Protein AF-A0A531LPS0-F1 (afdb_monomer_lite)

Sequence (118 aa):
ASQIASEFPGVKGTKIIDRDATARLLEPWLGTGLNIDELPVPRLVIVTIDENSPPDFAAMRAAIAPKLPSAALDDHRTWVDRLVAMARTTVTIGIAVLVLMLSATVLTVVFATRGAMA

Foldseek 3Di:
DQVLLVPFPFFPHKDWDDLVNVCVVCCVPPHPPDDSVPDPDDTDMDTHGHPVDGTDVVVSCVSCCVVPVPDDDDDCVVVVVVVVVVVVVVVVVVVVVVVVVVVVVVVVVVVVVVVVVD

Radius of gyration: 27.07 Å; chains: 1; bounding box: 53×33×82 Å

Structure (mmCIF, N/CA/C/O backbone):
data_AF-A0A531LPS0-F1
#
_entry.id   AF-A0A531LPS0-F1
#
loop_
_atom_site.group_PDB
_atom_site.id
_atom_site.type_symbol
_atom_site.label_atom_id
_atom_site.label_alt_id
_atom_site.label_comp_id
_atom_site.label_asym_id
_atom_site.label_entity_id
_atom_site.label_seq_id
_atom_site.pdbx_PDB_ins_code
_atom_site.Cartn_x
_atom_site.Cartn_y
_atom_site.Cartn_z
_atom_site.occupancy
_atom_site.B_iso_or_equiv
_atom_site.auth_seq_id
_atom_site.auth_comp_id
_atom_site.auth_asym_id
_atom_site.auth_atom_id
_atom_site.pdbx_PDB_model_num
ATOM 1 N N . ALA A 1 1 ? -14.988 3.079 17.296 1.00 65.12 1 ALA A N 1
ATOM 2 C CA . ALA A 1 1 ? -14.243 2.487 16.164 1.00 65.12 1 ALA A CA 1
ATOM 3 C C . ALA A 1 1 ? -15.133 1.552 15.350 1.00 65.12 1 ALA A C 1
ATOM 5 O O . ALA A 1 1 ? -15.478 1.930 14.245 1.00 65.12 1 ALA A O 1
ATOM 6 N N . SER A 1 2 ? -15.575 0.409 15.901 1.00 69.25 2 SER A N 1
ATOM 7 C CA . SER A 1 2 ? -16.408 -0.583 15.184 1.00 69.25 2 SER A CA 1
ATOM 8 C C . SER A 1 2 ? -17.653 0.014 14.514 1.00 69.25 2 SER A C 1
ATOM 10 O O . SER A 1 2 ? -17.847 -0.186 13.326 1.00 69.25 2 SER A O 1
ATOM 12 N N . GLN A 1 3 ? -18.439 0.810 15.246 1.00 73.12 3 GLN A N 1
ATOM 13 C CA . GLN A 1 3 ? -19.666 1.424 14.723 1.00 73.12 3 GLN A CA 1
ATOM 14 C C . GLN A 1 3 ? -19.404 2.438 13.595 1.00 73.12 3 GLN A C 1
ATOM 16 O O . GLN A 1 3 ? -20.108 2.452 12.597 1.00 73.12 3 GLN A O 1
ATOM 21 N N . ILE A 1 4 ? -18.337 3.233 13.718 1.00 72.00 4 ILE A N 1
ATOM 22 C CA . ILE A 1 4 ? -17.940 4.205 12.685 1.00 72.00 4 ILE A CA 1
ATOM 23 C C . ILE A 1 4 ? -17.458 3.468 11.431 1.00 72.00 4 ILE A C 1
ATOM 25 O O . ILE A 1 4 ? -17.775 3.873 10.325 1.00 72.00 4 ILE A O 1
ATOM 29 N N . ALA A 1 5 ? -16.708 2.375 11.595 1.00 71.31 5 ALA A N 1
ATOM 30 C CA . ALA A 1 5 ? -16.230 1.580 10.469 1.00 71.31 5 ALA A CA 1
ATOM 31 C C . ALA A 1 5 ? -17.381 0.877 9.729 1.00 71.31 5 ALA A C 1
ATOM 33 O O . ALA A 1 5 ? -17.356 0.821 8.508 1.00 71.31 5 ALA A O 1
ATOM 34 N N . SER A 1 6 ? -18.413 0.392 10.429 1.00 75.06 6 SER A N 1
ATOM 35 C CA . SER A 1 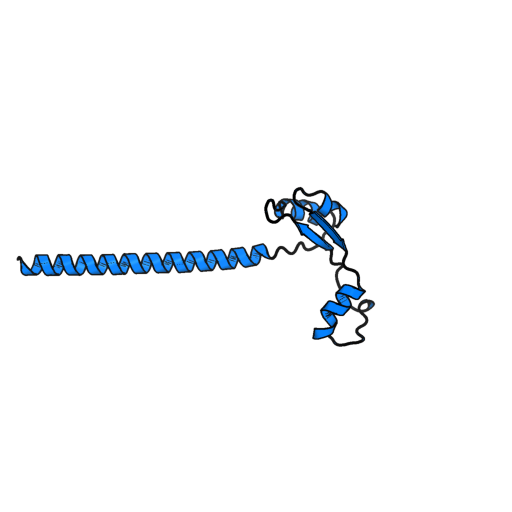6 ? -19.571 -0.249 9.783 1.00 75.06 6 SER A CA 1
ATOM 36 C C . SER A 1 6 ? -20.442 0.700 8.951 1.00 75.06 6 SER A C 1
ATOM 38 O O . SER A 1 6 ? -21.227 0.230 8.138 1.00 75.06 6 SER A O 1
ATOM 40 N N . GLU A 1 7 ? -20.318 2.015 9.142 1.00 78.88 7 GLU A N 1
ATOM 41 C CA . GLU A 1 7 ? -21.068 3.025 8.380 1.00 78.88 7 GLU A CA 1
ATOM 42 C C . GLU A 1 7 ? -20.452 3.309 6.995 1.00 78.88 7 GLU A C 1
ATOM 44 O O . GLU A 1 7 ? -21.083 3.967 6.168 1.00 78.88 7 GLU A O 1
ATOM 49 N N . PHE A 1 8 ? -19.238 2.815 6.712 1.00 76.25 8 PHE A N 1
ATOM 50 C CA . PHE A 1 8 ? -18.573 3.050 5.430 1.00 76.25 8 PHE A CA 1
ATOM 51 C C . PHE A 1 8 ? -19.082 2.105 4.324 1.00 76.25 8 PHE A C 1
ATOM 53 O O . PHE A 1 8 ? -19.107 0.885 4.518 1.00 76.25 8 PHE A O 1
ATOM 60 N N . PRO A 1 9 ? -19.420 2.633 3.129 1.00 74.62 9 PRO A N 1
ATOM 61 C CA . PRO A 1 9 ? -19.750 1.810 1.968 1.00 74.62 9 PRO A CA 1
ATOM 62 C C . PRO A 1 9 ? -18.587 0.876 1.621 1.00 74.62 9 PRO A C 1
ATOM 64 O O . PRO A 1 9 ? -17.449 1.326 1.535 1.00 74.62 9 PRO A O 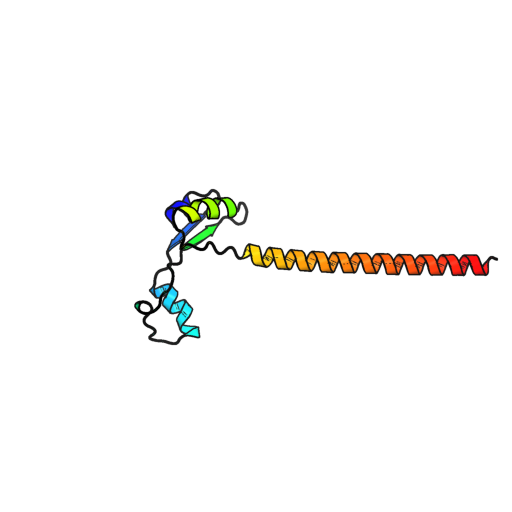1
ATOM 67 N N . GLY A 1 10 ? -18.862 -0.414 1.418 1.00 73.50 10 GLY A N 1
ATOM 68 C CA . GLY A 1 10 ? -17.829 -1.421 1.138 1.00 73.50 10 GLY A CA 1
ATOM 69 C C . GLY A 1 10 ? -17.310 -2.164 2.375 1.00 73.50 10 GLY A C 1
ATOM 70 O O . GLY A 1 10 ? -16.489 -3.066 2.232 1.00 73.50 10 GLY A O 1
ATOM 71 N N . VAL A 1 11 ? -17.796 -1.862 3.585 1.00 79.62 11 VAL A N 1
ATOM 72 C CA . VAL A 1 11 ? -17.526 -2.672 4.786 1.00 79.62 11 VAL A CA 1
ATOM 73 C C . VAL A 1 11 ? -18.565 -3.790 4.910 1.00 79.62 11 VAL A C 1
ATOM 75 O O . VAL A 1 11 ? -19.752 -3.543 5.089 1.00 79.62 11 VAL A O 1
ATOM 78 N N . LYS A 1 12 ? -18.113 -5.045 4.826 1.00 79.19 12 LYS A N 1
ATOM 79 C CA . LYS A 1 12 ? -18.941 -6.257 4.972 1.00 79.19 12 LYS A CA 1
ATOM 80 C C . LYS A 1 12 ? -19.193 -6.637 6.430 1.00 79.19 12 LYS A C 1
ATOM 82 O O . LYS A 1 12 ? -20.162 -7.327 6.727 1.00 79.19 12 LYS A O 1
ATOM 87 N N . GLY A 1 13 ? -18.328 -6.213 7.348 1.00 78.12 13 GLY A N 1
ATOM 88 C CA . GLY A 1 13 ? -18.515 -6.477 8.769 1.00 78.12 13 GLY A CA 1
ATOM 89 C C . GLY A 1 13 ? -17.374 -5.961 9.627 1.00 78.12 13 GLY A C 1
ATOM 90 O O . GLY A 1 13 ? -16.273 -5.703 9.147 1.00 78.12 13 GLY A O 1
ATOM 91 N N . THR A 1 14 ? -17.633 -5.832 10.923 1.00 81.69 14 THR A N 1
ATOM 92 C CA . THR A 1 14 ? -16.633 -5.417 11.910 1.00 81.69 14 THR A CA 1
ATOM 93 C C . THR A 1 14 ? -16.617 -6.405 13.063 1.00 81.69 14 THR A C 1
ATOM 95 O O . THR A 1 14 ? -17.660 -6.662 13.663 1.00 81.69 14 THR A O 1
ATOM 98 N N . LYS A 1 15 ? -15.447 -6.948 13.392 1.00 82.75 15 LYS A N 1
ATOM 99 C CA . LYS A 1 15 ? -15.256 -7.879 14.503 1.00 82.75 15 LYS A CA 1
ATOM 100 C C . LYS A 1 15 ? -14.239 -7.309 15.476 1.00 82.75 15 LYS A C 1
ATOM 102 O O . LYS A 1 15 ? -13.108 -7.011 15.105 1.00 82.75 15 LYS A O 1
ATOM 107 N N . ILE A 1 16 ? -14.635 -7.184 16.734 1.00 83.69 16 ILE A N 1
ATOM 108 C CA . ILE A 1 16 ? -13.716 -6.813 17.807 1.00 83.69 16 ILE A CA 1
ATOM 109 C C . ILE A 1 16 ? -12.948 -8.074 18.209 1.00 83.69 16 ILE A C 1
ATOM 111 O O . ILE A 1 16 ? -13.557 -9.106 18.493 1.00 83.69 16 ILE A O 1
ATOM 115 N N . ILE A 1 17 ? -11.619 -8.003 18.190 1.00 80.56 17 ILE A N 1
ATOM 116 C CA . ILE A 1 17 ? -10.758 -9.083 18.671 1.00 80.56 17 ILE A CA 1
ATOM 117 C C . ILE A 1 17 ? -10.727 -9.026 20.195 1.00 80.56 17 ILE A C 1
ATOM 119 O O . ILE A 1 17 ? -10.530 -7.965 20.798 1.00 80.56 17 ILE A O 1
ATOM 123 N N . ASP A 1 18 ? -10.949 -10.183 20.805 1.00 82.06 18 ASP A N 1
ATOM 124 C CA . ASP A 1 18 ? -10.898 -10.320 22.249 1.00 82.06 18 ASP A CA 1
ATOM 125 C C . ASP A 1 18 ? -9.457 -10.449 22.763 1.00 82.06 18 ASP A C 1
ATOM 127 O O . ASP A 1 18 ? -8.560 -10.862 22.026 1.00 82.06 18 ASP A O 1
ATOM 131 N N . ARG A 1 19 ? -9.240 -10.111 24.038 1.00 77.00 19 ARG A N 1
ATOM 132 C CA . ARG A 1 19 ? -7.922 -10.147 24.691 1.00 77.00 19 ARG A CA 1
ATOM 133 C C . ARG A 1 19 ? -7.291 -11.537 24.613 1.00 77.00 19 ARG A C 1
ATOM 135 O O . ARG A 1 19 ? -6.131 -11.642 24.227 1.00 77.00 19 ARG A O 1
ATOM 142 N N . ASP A 1 20 ? -8.072 -12.591 24.837 1.00 77.38 20 ASP A N 1
ATOM 143 C CA . ASP A 1 20 ? -7.596 -13.977 24.744 1.00 77.38 20 ASP A CA 1
ATOM 144 C C . ASP A 1 20 ? -7.135 -14.356 23.333 1.00 77.38 20 ASP A C 1
ATOM 146 O O . ASP A 1 20 ? -6.219 -15.157 23.151 1.00 77.38 20 ASP A O 1
ATOM 150 N N . ALA A 1 21 ? -7.767 -13.788 22.302 1.00 78.00 21 ALA A N 1
ATOM 151 C CA . ALA A 1 21 ? -7.351 -14.016 20.925 1.00 78.00 21 ALA A CA 1
ATOM 152 C C . ALA A 1 21 ? -6.025 -13.307 20.625 1.00 78.00 21 ALA A C 1
ATOM 154 O O . ALA A 1 21 ? -5.170 -13.899 19.973 1.00 78.00 21 ALA A O 1
ATOM 155 N N . THR A 1 22 ? -5.819 -12.095 21.147 1.00 79.19 22 THR A N 1
ATOM 156 C CA . THR A 1 22 ? -4.518 -11.413 21.077 1.00 79.19 22 THR A CA 1
ATOM 157 C C . THR A 1 22 ? -3.434 -12.192 21.829 1.00 79.19 22 THR A C 1
ATOM 159 O O . THR A 1 22 ? -2.327 -12.316 21.314 1.00 79.19 22 THR A O 1
ATOM 162 N N . ALA A 1 23 ? -3.744 -12.776 22.994 1.00 79.25 23 AL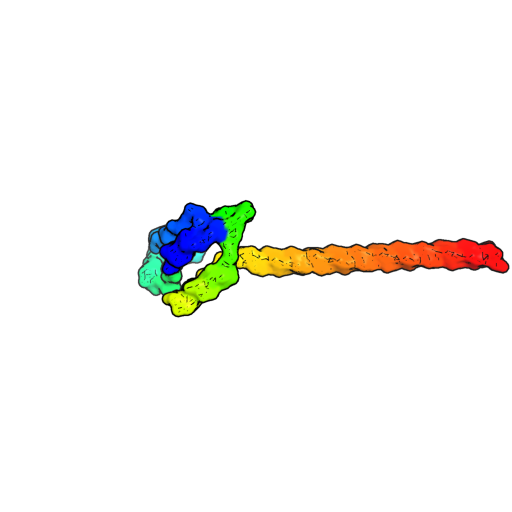A A N 1
ATOM 163 C CA . ALA A 1 23 ? -2.789 -13.570 23.779 1.00 79.25 23 ALA A CA 1
ATOM 164 C C . ALA A 1 23 ? -2.282 -14.770 22.978 1.00 79.25 23 ALA A C 1
ATOM 166 O O . ALA A 1 23 ? -1.075 -14.956 22.842 1.00 79.25 23 ALA A O 1
ATOM 167 N N . ARG A 1 24 ? -3.202 -15.501 22.337 1.00 81.88 24 ARG A N 1
ATOM 168 C CA . ARG A 1 24 ? -2.870 -16.622 21.445 1.00 81.88 24 ARG A CA 1
ATOM 169 C C . ARG A 1 24 ? -2.017 -16.216 20.240 1.00 81.88 24 ARG A C 1
ATOM 171 O O . ARG A 1 24 ? -1.212 -17.012 19.774 1.00 81.88 24 ARG A O 1
ATOM 178 N N . LEU A 1 25 ? -2.182 -14.998 19.716 1.00 81.69 25 LEU A N 1
ATOM 179 C CA . LEU A 1 25 ? -1.350 -14.492 18.614 1.00 81.69 25 LEU A CA 1
ATOM 180 C C . LEU A 1 25 ? 0.080 -14.152 19.064 1.00 81.69 25 LEU A C 1
ATOM 182 O O . LEU A 1 25 ? 1.007 -14.228 18.259 1.00 81.69 25 LEU A O 1
ATOM 186 N N . LEU A 1 26 ? 0.258 -13.769 20.330 1.00 82.25 26 LEU A N 1
ATOM 187 C CA . LEU A 1 26 ? 1.550 -13.379 20.900 1.00 82.25 26 LEU A CA 1
ATOM 188 C C . LEU A 1 26 ? 2.317 -14.547 21.534 1.00 82.25 26 LEU A C 1
ATOM 190 O O . LEU A 1 26 ? 3.543 -14.494 21.614 1.00 82.25 26 LEU A O 1
ATOM 194 N N . GLU A 1 27 ? 1.618 -15.602 21.945 1.00 84.38 27 GLU A N 1
ATOM 195 C CA . GLU A 1 27 ? 2.176 -16.799 22.584 1.00 84.38 27 GLU A CA 1
ATOM 196 C C . GLU A 1 27 ? 3.372 -17.430 21.835 1.00 84.38 27 GLU A C 1
ATOM 198 O O . GLU A 1 27 ? 4.362 -17.747 22.497 1.00 84.38 27 GLU A O 1
ATOM 203 N N . PRO A 1 28 ? 3.397 -17.528 20.486 1.00 85.19 28 PRO A N 1
ATOM 204 C CA . PRO A 1 28 ? 4.555 -18.065 19.760 1.00 85.19 28 PRO A CA 1
ATOM 205 C C . PRO A 1 28 ? 5.840 -17.239 19.912 1.00 85.19 28 PRO A C 1
ATOM 207 O O . PRO A 1 28 ? 6.931 -17.755 19.687 1.00 85.19 28 PRO A O 1
ATOM 210 N N . TRP A 1 29 ? 5.713 -15.957 20.258 1.00 84.69 29 TRP A N 1
ATOM 211 C CA . TRP A 1 29 ? 6.829 -15.013 20.338 1.00 84.69 29 TRP A CA 1
ATOM 212 C C . TRP A 1 29 ? 7.241 -14.714 21.779 1.00 84.69 29 TRP A C 1
ATOM 214 O O . TRP A 1 29 ? 8.421 -14.493 22.041 1.00 84.69 29 TRP A O 1
ATOM 224 N N . LEU A 1 30 ? 6.277 -14.686 22.703 1.00 82.38 30 LEU A N 1
ATOM 225 C CA . LEU A 1 30 ? 6.473 -14.259 24.094 1.00 82.38 30 LEU A CA 1
ATOM 226 C C . LEU A 1 30 ? 6.365 -15.404 25.114 1.00 82.38 30 LEU A C 1
ATOM 228 O O . LEU A 1 30 ? 6.689 -15.204 26.282 1.00 82.38 30 LEU A O 1
ATOM 232 N N . GLY A 1 31 ? 5.963 -16.600 24.679 1.00 80.81 31 GLY A N 1
ATOM 233 C CA . GLY A 1 31 ? 5.827 -17.783 25.524 1.00 80.81 31 GLY A CA 1
ATOM 234 C C . GLY A 1 31 ? 4.449 -17.937 26.177 1.00 80.81 31 GLY A C 1
ATOM 235 O O . GLY A 1 31 ? 3.595 -17.049 26.143 1.00 80.81 31 GLY A O 1
ATOM 236 N N . THR A 1 32 ? 4.237 -19.111 26.771 1.00 75.94 32 THR A N 1
ATOM 237 C CA . THR A 1 32 ? 3.008 -19.507 27.477 1.00 75.94 32 THR A CA 1
ATOM 238 C C . THR A 1 32 ? 2.938 -18.854 28.862 1.00 75.94 32 THR A C 1
ATOM 240 O O . THR A 1 32 ? 3.947 -18.813 29.565 1.00 75.94 32 THR A O 1
ATOM 243 N N . GLY A 1 33 ? 1.752 -18.421 29.304 1.00 72.31 33 GLY A N 1
ATOM 244 C CA . GLY A 1 33 ? 1.550 -17.860 30.654 1.00 72.31 33 GLY A CA 1
ATOM 245 C C . GLY A 1 33 ? 1.780 -16.350 30.771 1.00 72.31 33 GLY A C 1
ATOM 246 O O . GLY A 1 33 ? 1.866 -15.821 31.876 1.00 72.31 33 GLY A O 1
ATOM 247 N N . LEU A 1 34 ? 1.865 -15.652 29.638 1.00 72.44 34 LEU A N 1
ATOM 248 C CA . LEU A 1 34 ? 1.938 -14.198 29.584 1.00 72.44 34 LEU A CA 1
ATOM 249 C C . LEU A 1 34 ? 0.610 -13.575 30.050 1.00 72.44 34 LEU A C 1
ATOM 251 O O . LEU A 1 34 ? -0.443 -13.842 29.467 1.00 72.44 34 LEU A O 1
ATOM 255 N N . ASN A 1 35 ? 0.660 -12.711 31.065 1.00 73.25 35 ASN A N 1
ATOM 256 C CA . ASN A 1 35 ? -0.505 -11.938 31.478 1.00 73.25 35 ASN A CA 1
ATOM 257 C C . ASN A 1 35 ? -0.690 -10.735 30.540 1.00 73.25 35 ASN A C 1
ATOM 259 O O . ASN A 1 35 ? 0.015 -9.731 30.644 1.00 73.25 35 ASN A O 1
ATOM 263 N N . ILE A 1 36 ? -1.643 -10.830 29.609 1.00 73.38 36 ILE A N 1
ATOM 264 C CA . ILE A 1 36 ? -1.923 -9.748 28.655 1.00 73.38 36 ILE A CA 1
ATOM 265 C C . ILE A 1 36 ? -2.390 -8.458 29.341 1.00 73.38 36 ILE A C 1
ATOM 267 O O . ILE A 1 36 ? -2.217 -7.380 28.774 1.00 73.38 36 ILE A O 1
ATOM 271 N N . ASP A 1 37 ? -2.947 -8.541 30.551 1.00 74.31 37 ASP A N 1
ATOM 272 C CA . ASP A 1 37 ? -3.442 -7.367 31.271 1.00 74.31 37 ASP A CA 1
ATOM 273 C C . ASP A 1 37 ? -2.320 -6.481 31.827 1.00 74.31 37 ASP A C 1
ATOM 275 O O . ASP A 1 37 ? -2.549 -5.305 32.106 1.00 74.31 37 ASP A O 1
ATOM 279 N N . GLU A 1 38 ? -1.099 -7.010 31.915 1.00 76.31 38 GLU A N 1
ATOM 280 C CA . GLU A 1 38 ? 0.099 -6.266 32.317 1.00 76.31 38 GLU A CA 1
ATOM 281 C C . GLU A 1 38 ? 0.789 -5.573 31.132 1.00 76.31 38 GLU A C 1
ATOM 283 O O . GLU A 1 38 ? 1.656 -4.718 31.325 1.00 76.31 38 GLU A O 1
ATOM 288 N N . LEU A 1 39 ? 0.393 -5.901 29.897 1.00 73.50 39 LEU A N 1
ATOM 289 C CA . LEU A 1 39 ? 0.950 -5.305 28.690 1.00 73.50 39 LEU A CA 1
ATOM 290 C C . LEU A 1 39 ? 0.031 -4.206 28.139 1.00 73.50 39 LEU A C 1
ATOM 292 O O . LEU A 1 39 ? -1.186 -4.391 28.054 1.00 73.50 39 LEU A O 1
ATOM 296 N N . PRO A 1 40 ? 0.583 -3.068 27.677 1.00 72.50 40 PRO A N 1
ATOM 297 C CA . PRO A 1 40 ? -0.186 -2.047 26.976 1.00 72.50 40 PRO A CA 1
ATOM 298 C C . PRO A 1 40 ? -0.506 -2.512 25.544 1.00 72.50 40 PRO A C 1
ATOM 300 O O . PRO A 1 40 ? 0.025 -1.989 24.566 1.00 72.50 40 PRO A O 1
ATOM 303 N N . VAL A 1 41 ? -1.368 -3.524 25.407 1.00 75.94 41 VAL A N 1
ATOM 304 C CA . VAL A 1 41 ? -1.839 -4.023 24.109 1.00 75.94 41 VAL A CA 1
ATOM 305 C C . VAL A 1 41 ? -3.079 -3.255 23.637 1.00 75.94 41 VAL A C 1
ATOM 307 O O . VAL A 1 41 ? -4.073 -3.158 24.366 1.00 75.94 41 VAL A O 1
ATOM 310 N N . PRO A 1 42 ? -3.067 -2.710 22.408 1.00 77.12 42 PRO A N 1
ATOM 311 C CA . PRO A 1 42 ? -4.210 -1.996 21.858 1.00 77.12 42 PRO A CA 1
ATOM 312 C C . PRO A 1 42 ? -5.373 -2.949 21.545 1.00 77.12 42 PRO A C 1
ATOM 314 O O . PRO A 1 42 ? -5.192 -4.126 21.234 1.00 77.12 42 PRO A O 1
ATOM 317 N N . ARG A 1 43 ? -6.603 -2.423 21.580 1.00 81.62 43 ARG A N 1
ATOM 318 C CA . ARG A 1 43 ? -7.799 -3.165 21.153 1.00 81.62 43 ARG A CA 1
ATOM 319 C C . ARG A 1 43 ? -7.852 -3.222 19.628 1.00 81.62 43 ARG A C 1
ATOM 321 O O . ARG A 1 43 ? -7.984 -2.188 18.977 1.00 81.62 43 ARG A O 1
ATOM 328 N N . LEU A 1 44 ? -7.799 -4.430 19.076 1.00 81.75 44 LEU A N 1
ATOM 329 C CA . LEU A 1 44 ? -7.861 -4.662 17.636 1.00 81.75 44 LEU A CA 1
ATOM 330 C C . LEU A 1 44 ? -9.318 -4.796 17.168 1.00 81.75 44 LEU A C 1
ATOM 332 O O . LEU A 1 44 ? -10.133 -5.488 17.783 1.00 81.75 44 LEU A O 1
ATOM 336 N N . VAL A 1 45 ? -9.646 -4.135 16.059 1.00 82.19 45 VAL A N 1
ATOM 337 C CA . VAL A 1 45 ? -10.943 -4.252 15.382 1.00 82.19 45 VAL A CA 1
ATOM 338 C C . VAL A 1 45 ? -10.672 -4.641 13.939 1.00 82.19 45 VAL A C 1
ATOM 340 O O . VAL A 1 45 ? -10.078 -3.872 13.190 1.00 82.19 45 VAL A O 1
ATOM 343 N N . ILE A 1 46 ? -11.104 -5.837 13.556 1.00 82.75 46 ILE A N 1
ATOM 344 C CA . ILE A 1 46 ? -11.008 -6.327 12.184 1.00 82.75 46 ILE A CA 1
ATOM 345 C C . ILE A 1 46 ? -12.197 -5.779 11.409 1.00 82.75 46 ILE A C 1
ATOM 347 O O . ILE A 1 46 ? -13.349 -6.008 11.781 1.00 82.75 46 ILE A O 1
ATOM 351 N N . VAL A 1 47 ? -11.915 -5.079 10.318 1.00 81.56 47 VAL A N 1
ATOM 352 C CA . VAL A 1 47 ? -12.920 -4.591 9.375 1.00 81.56 47 VAL A CA 1
ATOM 353 C C . VAL A 1 47 ? -12.824 -5.462 8.129 1.00 81.56 47 VAL A C 1
ATOM 355 O O . VAL A 1 47 ? -11.808 -5.464 7.443 1.00 81.56 47 VAL A 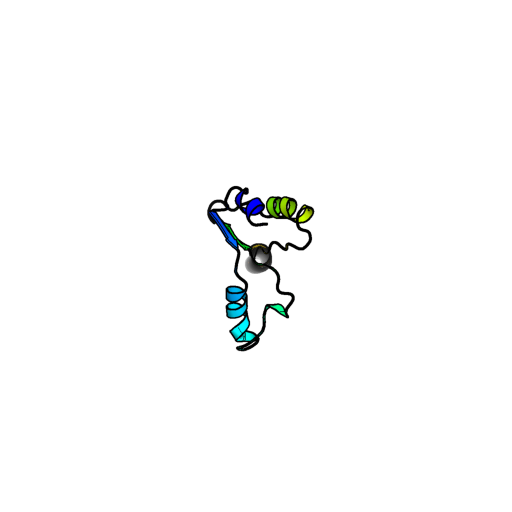O 1
ATOM 358 N N . THR A 1 48 ? -13.863 -6.249 7.864 1.00 81.00 48 THR A N 1
ATOM 359 C CA . THR A 1 48 ? -13.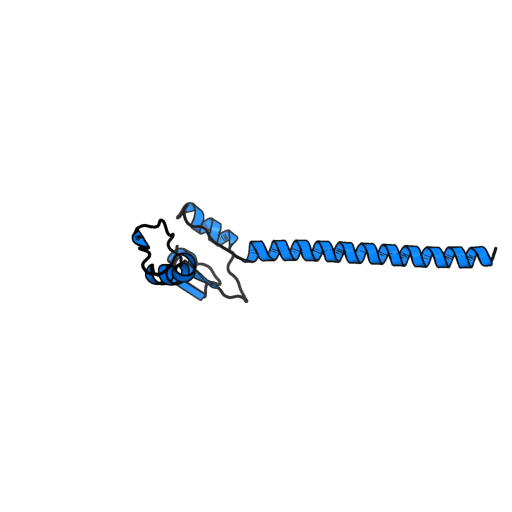973 -7.028 6.628 1.00 81.00 48 THR A CA 1
ATOM 360 C C . THR A 1 48 ? -14.516 -6.112 5.547 1.00 81.00 48 THR A C 1
ATOM 362 O O . THR A 1 48 ? -15.563 -5.496 5.737 1.00 81.00 48 THR A O 1
ATOM 365 N N . ILE A 1 49 ? -13.816 -6.026 4.424 1.00 83.81 49 ILE A N 1
ATOM 366 C CA . ILE A 1 49 ? -14.159 -5.146 3.306 1.00 83.81 49 ILE A CA 1
ATOM 367 C C . ILE A 1 49 ? -14.569 -5.959 2.081 1.00 83.81 49 ILE A C 1
ATOM 369 O O . ILE A 1 49 ? -14.249 -7.142 1.962 1.00 83.81 49 ILE A O 1
ATOM 373 N N . ASP A 1 50 ? -15.282 -5.324 1.160 1.00 80.19 50 ASP A N 1
ATOM 374 C CA . ASP A 1 50 ? -15.458 -5.850 -0.181 1.00 80.19 50 ASP A CA 1
ATOM 375 C C . ASP A 1 50 ? -14.224 -5.552 -1.035 1.00 80.19 50 ASP A C 1
ATOM 377 O O . ASP A 1 50 ? -13.868 -4.397 -1.249 1.00 80.19 50 ASP A O 1
ATOM 381 N N . GLU A 1 51 ? -13.566 -6.588 -1.548 1.00 75.56 51 GLU A N 1
ATOM 382 C CA . GLU A 1 51 ? -12.390 -6.422 -2.407 1.00 75.56 51 GLU A CA 1
ATOM 383 C C . GLU A 1 51 ? -12.752 -5.838 -3.778 1.00 75.56 51 GLU A C 1
ATOM 385 O O . GLU A 1 51 ? -11.958 -5.094 -4.352 1.00 75.56 51 GLU A O 1
ATOM 390 N N . ASN A 1 52 ? -13.969 -6.110 -4.266 1.00 77.38 52 ASN A N 1
ATOM 391 C CA . ASN A 1 52 ? -14.462 -5.616 -5.556 1.00 77.38 52 ASN A CA 1
ATOM 392 C C . ASN A 1 52 ? -14.936 -4.157 -5.499 1.00 77.38 52 ASN A C 1
ATOM 394 O O . ASN A 1 52 ? -15.100 -3.505 -6.527 1.00 77.38 52 ASN A O 1
ATOM 398 N N . SER A 1 53 ? -15.216 -3.645 -4.304 1.00 77.06 53 SER A N 1
ATOM 399 C CA . SER A 1 53 ? -15.689 -2.278 -4.073 1.00 77.06 53 SER A CA 1
ATOM 400 C C . SER A 1 53 ? -15.183 -1.807 -2.711 1.00 77.06 53 SER A C 1
ATOM 402 O O . SER A 1 53 ? -15.955 -1.736 -1.751 1.00 77.06 53 SER A O 1
ATOM 404 N N . PRO A 1 54 ? -13.866 -1.554 -2.599 1.00 78.12 54 PRO A N 1
ATOM 405 C CA . PRO A 1 54 ? -13.256 -1.227 -1.324 1.00 78.12 54 PRO A CA 1
ATOM 406 C C . PRO A 1 54 ? -13.743 0.136 -0.808 1.00 78.12 54 PRO A C 1
ATOM 408 O O . PRO A 1 54 ? -13.964 1.047 -1.610 1.00 78.12 54 PRO A O 1
ATOM 411 N N . PRO A 1 55 ? -13.875 0.299 0.521 1.00 80.88 55 PRO A N 1
ATOM 412 C CA . PRO A 1 55 ? -14.195 1.585 1.127 1.00 80.88 55 PRO A CA 1
ATOM 413 C C . PRO A 1 55 ? -13.084 2.610 0.878 1.00 80.88 55 PRO A C 1
ATOM 415 O O . PRO A 1 55 ? -11.912 2.261 0.716 1.00 80.88 55 PRO A O 1
ATOM 418 N N . ASP A 1 56 ? -13.436 3.894 0.916 1.00 82.81 56 ASP A N 1
ATOM 419 C CA . ASP A 1 56 ? -12.447 4.971 0.925 1.00 82.81 56 ASP A CA 1
ATOM 420 C C . ASP A 1 56 ? -11.737 5.019 2.290 1.00 82.81 56 ASP A C 1
ATOM 422 O O . ASP A 1 56 ? -12.245 5.557 3.280 1.00 82.81 56 ASP A O 1
ATOM 426 N N . PHE A 1 57 ? -10.536 4.440 2.346 1.00 80.25 57 PHE A N 1
ATOM 427 C CA . PHE A 1 57 ? -9.711 4.398 3.553 1.00 80.25 57 PHE A CA 1
ATOM 428 C C . PHE A 1 57 ? -9.232 5.780 4.004 1.00 80.25 57 PHE A C 1
ATOM 430 O O . PHE A 1 57 ? -9.039 5.984 5.204 1.00 80.25 57 PHE A O 1
ATOM 437 N N . ALA A 1 58 ? -9.050 6.734 3.085 1.00 80.75 58 ALA A N 1
ATOM 438 C CA . ALA A 1 58 ? -8.642 8.091 3.434 1.00 80.75 58 ALA A CA 1
ATOM 439 C C . ALA A 1 58 ? -9.793 8.822 4.133 1.00 80.75 58 ALA A C 1
ATOM 441 O O . ALA A 1 58 ? -9.594 9.398 5.207 1.00 80.75 58 ALA A O 1
ATOM 442 N N . ALA A 1 59 ? -11.009 8.704 3.593 1.00 82.00 59 ALA A N 1
ATOM 443 C CA . ALA A 1 59 ? -12.220 9.206 4.236 1.00 82.00 59 ALA A CA 1
ATOM 444 C C . ALA A 1 59 ? -12.481 8.511 5.583 1.00 82.00 59 ALA A C 1
ATOM 446 O O . ALA A 1 59 ? -12.805 9.172 6.571 1.00 82.00 59 ALA A O 1
ATOM 447 N N . MET A 1 60 ? -12.258 7.196 5.669 1.00 81.12 60 MET A N 1
ATOM 448 C CA . MET A 1 60 ? -12.393 6.446 6.921 1.00 81.12 60 MET A CA 1
ATOM 449 C C . MET A 1 60 ? -11.378 6.897 7.975 1.00 81.12 60 MET A C 1
ATOM 451 O O . MET A 1 60 ? -11.742 7.124 9.131 1.00 81.12 60 MET A O 1
ATOM 455 N N . ARG A 1 61 ? -10.117 7.121 7.588 1.00 80.44 61 ARG A N 1
ATOM 456 C CA . ARG A 1 61 ? -9.082 7.659 8.482 1.00 80.44 61 ARG A CA 1
ATOM 457 C C . ARG A 1 61 ? -9.437 9.067 8.962 1.00 80.44 61 ARG A C 1
ATOM 459 O O . ARG A 1 61 ? -9.310 9.342 10.153 1.00 80.44 61 ARG A O 1
ATOM 466 N N . ALA A 1 62 ? -9.932 9.926 8.070 1.00 82.38 62 ALA A N 1
ATOM 467 C CA . ALA A 1 62 ? -10.371 11.282 8.398 1.00 82.38 62 ALA A CA 1
ATOM 468 C C . ALA A 1 62 ? -11.601 11.308 9.324 1.00 82.38 62 ALA A C 1
ATOM 470 O O . ALA A 1 62 ? -11.716 12.205 10.154 1.00 82.38 62 ALA A O 1
ATOM 471 N N . ALA A 1 63 ? -12.493 10.318 9.236 1.00 82.25 63 ALA A N 1
ATOM 472 C CA . ALA A 1 63 ? -13.649 10.196 10.124 1.00 82.25 63 ALA A CA 1
ATOM 473 C C . ALA A 1 63 ? -13.294 9.620 11.510 1.00 82.25 63 ALA A C 1
ATOM 475 O O . ALA A 1 63 ? -13.934 9.962 12.509 1.00 82.25 63 ALA A O 1
ATOM 476 N N . ILE A 1 64 ? -12.285 8.744 11.585 1.00 81.38 64 ILE A N 1
ATOM 477 C CA . ILE A 1 64 ? -11.871 8.074 12.828 1.00 81.38 64 ILE A CA 1
ATOM 478 C C . ILE A 1 64 ? -10.894 8.934 13.639 1.00 81.38 64 ILE A C 1
ATOM 480 O O . ILE A 1 64 ? -11.071 9.046 14.852 1.00 81.38 64 ILE A O 1
ATOM 484 N N . ALA A 1 65 ? -9.905 9.565 12.999 1.00 81.31 65 ALA A N 1
ATOM 485 C CA 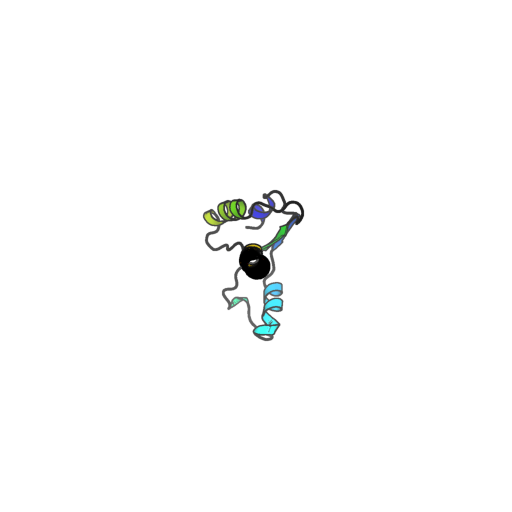. ALA A 1 65 ? -8.836 10.302 13.681 1.00 81.31 65 ALA A CA 1
ATOM 486 C C . ALA A 1 65 ? -9.320 11.406 14.654 1.00 81.31 65 ALA A C 1
ATOM 488 O O . ALA A 1 65 ? -8.770 11.490 15.751 1.00 81.31 65 ALA A O 1
ATOM 489 N N . PRO A 1 66 ? -10.366 12.207 14.346 1.00 80.50 66 PRO A N 1
ATOM 490 C CA . PRO A 1 66 ? -10.868 13.232 15.264 1.00 80.50 66 PRO A CA 1
ATOM 491 C C . PRO A 1 66 ? -11.576 12.644 16.490 1.00 80.50 66 PRO A C 1
ATOM 493 O O . PRO A 1 66 ? -11.587 13.254 17.554 1.00 80.50 66 PRO A O 1
ATOM 496 N N . LYS A 1 67 ? -12.199 11.467 16.339 1.00 79.81 67 LYS A N 1
ATOM 497 C CA . LYS A 1 67 ? -13.000 10.821 17.391 1.00 79.81 67 LYS A CA 1
ATOM 498 C C . LYS A 1 67 ? -12.160 9.890 18.267 1.00 79.81 67 LYS A C 1
ATOM 500 O O . LYS A 1 67 ? -12.514 9.656 19.418 1.00 79.81 67 LYS A O 1
ATOM 505 N N . LEU A 1 68 ? -11.082 9.327 17.721 1.00 80.00 68 LEU A N 1
ATOM 506 C CA . LEU A 1 68 ? -10.193 8.376 18.387 1.00 80.00 68 LEU A CA 1
ATOM 507 C C . LEU A 1 68 ? -8.734 8.639 17.965 1.00 80.00 68 LEU A C 1
ATOM 509 O O . LEU A 1 68 ? -8.240 7.981 17.050 1.00 80.00 68 LEU A O 1
ATOM 513 N N . PRO A 1 69 ? -8.021 9.560 18.641 1.00 73.88 69 PRO A N 1
ATOM 514 C CA . PRO A 1 69 ? -6.646 9.927 18.284 1.00 73.88 69 PRO A CA 1
ATOM 515 C C . PRO A 1 69 ? -5.649 8.771 18.438 1.00 73.88 69 PRO A C 1
ATOM 517 O O . PRO A 1 69 ? -4.626 8.727 17.764 1.00 73.88 69 PRO A O 1
ATOM 520 N N . SER A 1 70 ? -5.954 7.823 19.329 1.00 74.12 70 SER A N 1
ATOM 521 C CA . SER A 1 70 ? -5.155 6.621 19.580 1.00 74.12 70 SER A CA 1
ATOM 522 C C . SER A 1 70 ? -5.445 5.471 18.609 1.00 74.12 70 SER A C 1
ATOM 524 O O . SER A 1 70 ? -4.801 4.427 18.695 1.00 74.12 70 SER A O 1
ATOM 526 N N . ALA A 1 71 ? -6.410 5.624 17.696 1.00 75.44 71 ALA A N 1
ATOM 527 C CA . ALA A 1 71 ? -6.727 4.599 16.713 1.00 75.44 71 ALA A CA 1
ATOM 528 C C . ALA A 1 71 ? -5.842 4.753 15.469 1.00 75.44 71 ALA A C 1
ATOM 530 O O . ALA A 1 71 ? -5.911 5.752 14.754 1.00 75.44 71 ALA A O 1
ATOM 531 N N . ALA A 1 72 ? -5.048 3.727 15.178 1.00 72.25 72 ALA A N 1
ATOM 532 C CA . ALA A 1 72 ? -4.335 3.605 13.916 1.00 72.25 72 ALA A CA 1
ATOM 533 C C . ALA A 1 72 ? -5.133 2.703 12.967 1.00 72.25 72 ALA A C 1
ATOM 535 O O . ALA A 1 72 ? -5.470 1.573 13.313 1.00 72.25 72 ALA A O 1
ATOM 536 N N . LEU A 1 73 ? -5.432 3.210 11.769 1.00 79.00 73 LEU A N 1
ATOM 537 C CA . LEU A 1 73 ? -5.917 2.385 10.667 1.00 79.00 73 LEU A CA 1
ATOM 538 C C . LEU A 1 73 ? -4.699 1.823 9.928 1.00 79.00 73 LEU A C 1
ATOM 540 O O . LEU A 1 73 ? -3.942 2.596 9.330 1.00 79.00 73 LEU A O 1
ATOM 544 N N . ASP A 1 74 ? -4.501 0.513 10.015 1.00 76.06 74 ASP A N 1
ATOM 545 C CA . ASP A 1 74 ? -3.481 -0.210 9.259 1.00 76.06 74 ASP A CA 1
ATOM 546 C C . ASP A 1 74 ? -4.097 -0.708 7.947 1.00 76.06 74 ASP A C 1
ATOM 548 O O . ASP A 1 74 ? -5.007 -1.538 7.951 1.00 76.06 74 ASP A O 1
ATOM 552 N N . ASP A 1 75 ? -3.627 -0.147 6.835 1.00 72.31 75 ASP A N 1
ATOM 553 C CA . ASP A 1 75 ? -3.952 -0.609 5.492 1.00 72.31 75 ASP A CA 1
ATOM 554 C C . ASP A 1 75 ? -2.661 -1.105 4.836 1.00 72.31 75 ASP A C 1
ATOM 556 O O . ASP A 1 75 ? -1.791 -0.321 4.434 1.00 72.31 75 ASP A O 1
ATOM 560 N N . HIS A 1 76 ? -2.544 -2.427 4.719 1.00 70.44 76 HIS A N 1
ATOM 561 C CA . HIS A 1 76 ? -1.394 -3.095 4.114 1.00 70.44 76 HIS A CA 1
ATOM 562 C C . HIS A 1 76 ? -1.169 -2.682 2.646 1.00 70.44 76 HIS A C 1
ATOM 564 O O . HIS A 1 76 ? -0.067 -2.860 2.119 1.00 70.44 76 HIS A O 1
ATOM 570 N N . ARG A 1 77 ? -2.164 -2.068 1.985 1.00 69.19 77 ARG A N 1
ATOM 571 C CA . ARG A 1 77 ? -2.047 -1.558 0.610 1.00 69.19 77 ARG A CA 1
ATOM 572 C C . ARG A 1 77 ? -0.973 -0.488 0.462 1.00 69.19 77 ARG A C 1
ATOM 574 O O . ARG A 1 77 ? -0.250 -0.509 -0.524 1.00 69.19 77 ARG A O 1
ATOM 581 N N . THR A 1 78 ? -0.764 0.364 1.470 1.00 70.62 78 THR A N 1
ATOM 582 C CA . THR A 1 78 ? 0.249 1.439 1.390 1.00 70.62 78 THR A CA 1
ATOM 583 C C . THR A 1 78 ? 1.664 0.886 1.178 1.00 70.62 78 THR A C 1
ATOM 585 O O . THR A 1 78 ? 2.491 1.501 0.503 1.00 70.62 78 THR A O 1
ATOM 588 N N . TRP A 1 79 ? 1.967 -0.276 1.759 1.00 71.12 79 TRP A N 1
ATOM 589 C CA . TRP A 1 79 ? 3.252 -0.945 1.568 1.00 71.12 79 TRP A CA 1
ATOM 590 C C . TRP A 1 79 ? 3.343 -1.612 0.190 1.00 71.12 79 TRP A C 1
ATOM 592 O O . TRP A 1 79 ? 4.346 -1.442 -0.507 1.00 71.12 79 TRP A O 1
ATOM 602 N N . VAL A 1 80 ? 2.276 -2.298 -0.236 1.00 80.62 80 VAL A N 1
ATOM 603 C CA . VAL A 1 80 ? 2.193 -2.931 -1.563 1.00 80.62 80 VAL A CA 1
ATOM 604 C C . VAL A 1 80 ? 2.334 -1.895 -2.680 1.00 80.62 80 VAL A C 1
ATOM 606 O O . VAL A 1 80 ? 3.114 -2.103 -3.605 1.00 80.62 80 VAL A O 1
ATOM 609 N N . ASP A 1 81 ? 1.668 -0.746 -2.571 1.00 80.69 81 ASP A N 1
ATOM 610 C CA . ASP A 1 81 ? 1.724 0.329 -3.566 1.00 80.69 81 ASP A CA 1
ATOM 611 C C . ASP A 1 81 ? 3.149 0.856 -3.763 1.00 80.69 81 ASP A C 1
ATOM 613 O O . ASP A 1 81 ? 3.585 1.096 -4.892 1.00 80.69 81 ASP A O 1
ATOM 617 N N . ARG A 1 82 ? 3.916 0.980 -2.672 1.00 82.12 82 ARG A N 1
ATOM 618 C CA . ARG A 1 82 ? 5.329 1.382 -2.733 1.00 82.12 82 ARG A CA 1
ATOM 619 C C . ARG A 1 82 ? 6.171 0.347 -3.472 1.00 82.12 82 ARG A C 1
ATOM 621 O O . ARG A 1 82 ? 6.969 0.723 -4.329 1.00 82.12 82 ARG A O 1
ATOM 628 N N . LEU A 1 83 ? 5.974 -0.942 -3.195 1.00 88.00 83 LEU A N 1
ATOM 629 C CA . LEU A 1 83 ? 6.672 -2.014 -3.910 1.00 88.00 83 LEU A CA 1
ATOM 630 C C . LEU A 1 83 ? 6.315 -2.039 -5.398 1.00 88.00 83 LEU A C 1
ATOM 632 O O . LEU A 1 83 ? 7.201 -2.165 -6.244 1.00 88.00 83 LEU A O 1
ATOM 636 N N . VAL A 1 84 ? 5.036 -1.855 -5.729 1.00 89.12 84 VAL A N 1
ATOM 637 C CA . VAL A 1 84 ? 4.570 -1.772 -7.117 1.00 89.12 84 VAL A CA 1
ATOM 638 C C . VAL A 1 84 ? 5.194 -0.569 -7.828 1.00 89.12 84 VAL A C 1
ATOM 640 O O . VAL A 1 84 ? 5.627 -0.697 -8.974 1.00 89.12 84 VAL A O 1
ATOM 643 N N . ALA A 1 85 ? 5.301 0.585 -7.166 1.00 90.56 85 ALA A N 1
ATOM 644 C CA . ALA A 1 85 ? 5.951 1.766 -7.728 1.00 90.56 85 ALA A CA 1
ATOM 645 C C . ALA A 1 85 ? 7.447 1.531 -8.013 1.00 90.56 85 ALA A C 1
ATOM 647 O O . ALA A 1 85 ? 7.933 1.891 -9.090 1.00 90.56 85 ALA A O 1
ATOM 648 N N . MET A 1 86 ? 8.168 0.877 -7.096 1.00 93.75 86 MET A N 1
ATOM 649 C CA . MET A 1 86 ? 9.572 0.502 -7.308 1.00 93.75 86 MET A CA 1
ATOM 650 C C . MET A 1 86 ? 9.711 -0.471 -8.484 1.00 93.75 86 MET A C 1
ATOM 652 O O . MET A 1 86 ? 10.506 -0.220 -9.388 1.00 93.75 86 MET A O 1
ATOM 656 N N . ALA A 1 87 ? 8.878 -1.515 -8.538 1.00 94.62 87 ALA A N 1
ATOM 657 C CA . ALA A 1 87 ? 8.882 -2.486 -9.630 1.00 94.62 87 ALA A CA 1
ATOM 658 C C . ALA A 1 87 ? 8.616 -1.825 -10.994 1.00 94.62 87 ALA A C 1
ATOM 660 O O . ALA A 1 87 ? 9.351 -2.058 -11.954 1.00 94.62 87 ALA A O 1
ATOM 661 N N . ARG A 1 88 ? 7.616 -0.935 -11.081 1.00 95.69 88 ARG A N 1
ATOM 662 C CA . ARG A 1 88 ? 7.320 -0.159 -12.300 1.00 95.69 88 ARG A CA 1
ATOM 663 C C . ARG A 1 88 ? 8.488 0.725 -12.726 1.00 95.69 88 ARG A C 1
ATOM 665 O O . ARG A 1 88 ? 8.762 0.839 -13.921 1.00 95.69 88 ARG A O 1
ATOM 672 N N . THR A 1 89 ? 9.189 1.323 -11.766 1.00 96.19 89 THR A N 1
ATOM 673 C CA . THR A 1 89 ? 10.368 2.154 -12.040 1.00 96.19 89 THR A CA 1
ATOM 674 C C . THR A 1 89 ? 11.499 1.305 -12.620 1.00 96.19 89 THR A C 1
ATOM 676 O O . THR A 1 89 ? 12.053 1.650 -13.661 1.00 96.19 89 THR A O 1
ATOM 679 N N . THR A 1 90 ? 11.784 0.145 -12.022 1.00 97.56 90 THR A N 1
ATOM 680 C CA . THR A 1 90 ? 12.787 -0.805 -12.529 1.00 97.56 90 THR A CA 1
ATOM 681 C C . THR A 1 90 ? 12.453 -1.297 -13.938 1.00 97.56 90 THR A C 1
ATOM 683 O O . THR A 1 90 ? 13.330 -1.312 -14.799 1.00 97.56 90 THR A O 1
ATOM 686 N N . VAL A 1 91 ? 11.189 -1.643 -14.206 1.00 97.75 91 VAL A N 1
ATOM 687 C CA . VAL A 1 91 ? 10.739 -2.061 -15.546 1.00 97.75 91 VAL A CA 1
ATOM 688 C C . VAL A 1 91 ? 10.920 -0.932 -16.561 1.00 97.75 91 VAL A C 1
ATOM 690 O O . VAL A 1 91 ? 11.455 -1.164 -17.642 1.00 97.75 91 VAL A O 1
ATOM 693 N N . THR A 1 92 ? 10.542 0.297 -16.204 1.00 98.31 92 THR A N 1
ATOM 694 C CA . THR A 1 92 ? 10.725 1.476 -17.066 1.00 98.31 92 THR A CA 1
ATOM 695 C C . THR A 1 92 ? 12.196 1.688 -17.423 1.00 98.31 92 THR A C 1
ATOM 697 O O . THR A 1 92 ? 12.521 1.892 -18.592 1.00 98.31 92 THR A O 1
ATOM 700 N N . ILE A 1 93 ? 13.095 1.583 -16.440 1.00 98.50 93 ILE A N 1
ATOM 701 C CA . ILE A 1 93 ? 14.543 1.687 -16.664 1.00 98.50 93 ILE A CA 1
ATOM 702 C C . ILE A 1 93 ? 15.024 0.573 -17.603 1.00 98.50 93 ILE A C 1
ATOM 704 O O . ILE A 1 93 ? 15.755 0.851 -18.552 1.00 98.50 93 ILE A O 1
ATOM 708 N N . GLY A 1 94 ? 14.585 -0.670 -17.387 1.00 98.38 94 GLY A N 1
ATOM 709 C CA . GLY A 1 94 ? 14.938 -1.800 -18.249 1.00 98.38 94 GLY A CA 1
ATOM 710 C C . GLY A 1 94 ? 14.515 -1.590 -19.706 1.00 98.38 94 GLY A C 1
ATOM 711 O O . GLY A 1 94 ? 15.309 -1.811 -20.620 1.00 98.38 94 GLY A O 1
ATOM 712 N N . ILE A 1 95 ? 13.297 -1.089 -19.927 1.00 98.69 95 ILE A N 1
ATOM 713 C CA . ILE A 1 95 ? 12.795 -0.754 -21.267 1.00 98.69 95 ILE A CA 1
ATOM 714 C C . ILE A 1 95 ? 13.633 0.366 -21.897 1.00 98.69 95 ILE A C 1
ATOM 716 O O . ILE A 1 95 ? 14.015 0.258 -23.061 1.00 98.69 95 ILE A O 1
ATOM 720 N N . ALA A 1 96 ? 13.964 1.417 -21.143 1.00 98.62 96 ALA A N 1
ATOM 721 C CA . ALA A 1 96 ? 14.780 2.521 -21.646 1.00 98.62 96 ALA A CA 1
ATOM 722 C C . ALA A 1 96 ? 16.173 2.050 -22.097 1.00 98.62 96 ALA A C 1
ATOM 724 O O . ALA A 1 96 ? 16.626 2.402 -23.187 1.00 98.62 96 ALA A O 1
ATOM 725 N N . VAL A 1 97 ? 16.830 1.202 -21.299 1.00 98.62 97 VAL A N 1
ATOM 726 C CA . VAL A 1 97 ? 18.132 0.612 -21.644 1.00 98.62 97 VAL A CA 1
ATOM 727 C C . VAL A 1 97 ? 18.033 -0.253 -22.901 1.00 98.62 97 VAL A C 1
ATOM 729 O O . VAL A 1 97 ? 18.876 -0.133 -23.789 1.00 98.62 97 VAL A O 1
ATOM 732 N N . LEU A 1 98 ? 16.989 -1.079 -23.019 1.00 98.69 98 LEU A N 1
ATOM 733 C CA . LEU A 1 98 ? 16.767 -1.905 -24.207 1.00 98.69 98 LEU A CA 1
ATOM 734 C C . LEU A 1 98 ? 16.618 -1.045 -25.472 1.00 98.69 98 LEU A C 1
ATOM 736 O O . LEU A 1 98 ? 17.250 -1.330 -26.488 1.00 98.69 98 LEU A O 1
ATOM 740 N N . VAL A 1 99 ? 15.833 0.033 -25.404 1.00 98.69 99 VAL A N 1
ATOM 741 C CA . VAL A 1 99 ? 15.646 0.969 -26.525 1.00 98.69 99 VAL A CA 1
ATOM 742 C C . VAL A 1 99 ? 16.964 1.635 -26.919 1.00 98.69 99 VAL A C 1
ATOM 744 O O . VAL A 1 99 ? 17.270 1.720 -28.111 1.00 98.69 99 VAL A O 1
ATOM 747 N N . LEU A 1 100 ? 17.770 2.068 -25.946 1.00 98.56 100 LEU A N 1
ATOM 748 C CA . LEU A 1 100 ? 19.092 2.640 -26.209 1.00 98.56 100 LEU A CA 1
ATOM 749 C C . LEU A 1 100 ? 20.021 1.629 -26.891 1.00 98.56 100 LEU A C 1
ATOM 751 O O . LEU A 1 100 ? 20.673 1.971 -27.876 1.00 98.56 100 LEU A O 1
ATOM 755 N N . MET A 1 101 ? 20.039 0.379 -26.420 1.00 98.62 101 MET A N 1
ATOM 756 C CA . MET A 1 101 ? 20.863 -0.689 -26.992 1.00 98.62 101 MET A CA 1
ATOM 757 C C . MET A 1 101 ? 20.468 -1.005 -28.440 1.00 98.62 101 MET A C 1
ATOM 759 O O . MET A 1 101 ? 21.331 -1.090 -29.316 1.00 98.62 101 MET A O 1
ATOM 763 N N . LEU A 1 102 ? 19.167 -1.134 -28.716 1.00 98.56 102 LEU A N 1
ATOM 764 C CA . LEU A 1 102 ? 18.659 -1.366 -30.070 1.00 98.56 102 LEU A CA 1
ATOM 765 C C . LEU A 1 102 ? 18.977 -0.190 -30.996 1.00 98.56 102 LEU A C 1
ATOM 767 O O . LEU A 1 102 ? 19.441 -0.402 -32.114 1.00 98.56 102 LEU A O 1
ATOM 771 N N . SER A 1 103 ? 18.800 1.043 -30.516 1.00 98.38 103 SER A N 1
ATOM 772 C CA . SER A 1 103 ? 19.124 2.251 -31.282 1.00 98.38 103 SER A CA 1
ATOM 773 C C . SER A 1 103 ? 20.608 2.291 -31.642 1.00 98.38 103 SER A C 1
ATOM 775 O O . SER A 1 103 ? 20.950 2.458 -32.809 1.00 98.38 103 SER A O 1
ATOM 777 N N . ALA A 1 104 ? 21.492 2.059 -30.666 1.00 97.69 104 ALA A N 1
ATOM 778 C CA . ALA A 1 104 ? 22.931 1.981 -30.899 1.00 97.69 104 ALA A CA 1
ATOM 779 C C . ALA A 1 104 ? 23.278 0.900 -31.936 1.00 97.69 104 ALA A C 1
ATOM 781 O O . ALA A 1 104 ? 24.010 1.176 -32.882 1.00 97.69 104 ALA A O 1
ATOM 782 N N . THR A 1 105 ? 22.680 -0.290 -31.814 1.00 97.75 105 THR A N 1
ATOM 783 C CA . THR A 1 105 ? 22.873 -1.404 -32.758 1.00 97.75 105 THR A CA 1
ATOM 784 C C . THR A 1 105 ? 22.489 -1.006 -34.185 1.00 97.75 105 THR A C 1
ATOM 786 O O . THR A 1 105 ? 23.260 -1.222 -35.120 1.00 97.75 105 THR A O 1
ATOM 789 N N . VAL A 1 106 ? 21.324 -0.374 -34.363 1.00 97.56 106 VAL A N 1
ATOM 790 C CA . VAL A 1 106 ? 20.855 0.107 -35.671 1.00 97.56 106 VAL A CA 1
ATOM 791 C C . VAL A 1 106 ? 21.804 1.160 -36.238 1.00 97.56 106 VAL A C 1
ATOM 793 O O . VAL A 1 106 ? 22.201 1.055 -37.399 1.00 97.56 106 VAL A O 1
ATOM 796 N N . LEU A 1 107 ? 22.209 2.145 -35.430 1.00 96.81 107 LEU A N 1
ATOM 797 C CA . LEU A 1 107 ? 23.152 3.180 -35.857 1.00 96.81 107 LEU A CA 1
ATOM 798 C C . LEU A 1 107 ? 24.468 2.558 -36.339 1.00 96.81 107 LEU A C 1
ATOM 800 O O . LEU A 1 107 ? 24.944 2.914 -37.415 1.00 96.81 107 LEU A O 1
ATOM 804 N N . THR A 1 108 ? 25.028 1.599 -35.597 1.00 96.00 108 THR A N 1
ATOM 805 C CA . THR A 1 108 ? 26.260 0.900 -35.988 1.00 96.00 108 THR A CA 1
ATOM 806 C C . THR A 1 108 ? 26.120 0.216 -37.348 1.00 96.00 108 THR A C 1
ATOM 808 O O . THR A 1 108 ? 26.987 0.390 -38.204 1.00 96.00 108 THR A O 1
ATOM 811 N N . VAL A 1 109 ? 25.023 -0.510 -37.583 1.00 95.62 109 VAL A N 1
ATOM 812 C CA . VAL A 1 109 ? 24.767 -1.183 -38.869 1.00 95.62 109 VAL A CA 1
ATOM 813 C C . VAL A 1 109 ? 24.651 -0.172 -40.013 1.00 95.62 109 VAL A C 1
ATOM 815 O O . VAL A 1 109 ? 25.235 -0.380 -41.079 1.00 95.62 109 VAL A O 1
ATOM 818 N N . VAL A 1 110 ? 23.948 0.944 -39.802 1.00 94.88 110 VAL A N 1
ATOM 819 C CA . VAL A 1 110 ? 23.791 2.011 -40.807 1.00 94.88 110 VAL A CA 1
ATOM 820 C C . VAL A 1 110 ? 25.134 2.655 -41.155 1.00 94.88 110 VAL A C 1
ATOM 822 O O . VAL A 1 110 ? 25.439 2.856 -42.330 1.00 94.88 110 VAL A O 1
ATOM 825 N N . PHE A 1 111 ? 25.964 2.968 -40.159 1.00 91.56 111 PHE A N 1
ATOM 826 C CA . PHE A 1 111 ? 27.286 3.542 -40.413 1.00 91.56 111 PHE A CA 1
ATOM 827 C C . PHE A 1 111 ? 28.210 2.561 -41.135 1.00 91.56 111 PHE A C 1
ATOM 829 O O . PHE A 1 111 ? 28.876 2.959 -42.088 1.00 91.56 111 PHE A O 1
ATOM 836 N N . ALA A 1 112 ? 28.216 1.286 -40.739 1.00 91.31 112 ALA A N 1
ATOM 837 C CA . ALA A 1 112 ? 29.028 0.261 -41.390 1.00 91.31 112 ALA A CA 1
ATOM 838 C C . ALA A 1 112 ? 28.619 0.045 -42.857 1.00 91.31 112 ALA A C 1
ATOM 840 O O . ALA A 1 112 ? 29.473 0.005 -43.740 1.00 91.31 112 ALA A O 1
ATOM 841 N N . THR A 1 113 ? 27.314 -0.033 -43.135 1.00 91.75 113 THR A N 1
ATOM 842 C CA . THR A 1 113 ? 26.799 -0.196 -44.507 1.00 91.75 113 THR A CA 1
ATOM 843 C C . THR A 1 113 ? 27.075 1.022 -45.383 1.00 91.75 113 THR A C 1
ATOM 845 O O . THR A 1 113 ? 27.491 0.860 -46.527 1.00 91.75 113 THR A O 1
ATOM 848 N N . ARG A 1 114 ? 26.910 2.246 -44.862 1.00 85.06 114 ARG A N 1
ATOM 849 C CA . ARG A 1 114 ? 27.259 3.462 -45.614 1.00 85.06 114 ARG A CA 1
ATOM 850 C C . ARG A 1 114 ? 28.761 3.615 -45.833 1.00 85.06 114 ARG A C 1
ATOM 852 O O . ARG A 1 114 ? 29.149 4.049 -46.908 1.00 85.06 114 ARG A O 1
ATOM 859 N N . GLY A 1 115 ? 29.586 3.264 -44.849 1.00 75.88 115 GLY A N 1
ATOM 860 C CA . GLY A 1 115 ? 31.044 3.318 -44.967 1.00 75.88 115 GLY A CA 1
ATOM 861 C C . GLY A 1 115 ? 31.608 2.319 -45.978 1.00 75.88 115 GLY A C 1
ATOM 862 O O . GLY A 1 115 ? 32.612 2.612 -46.604 1.00 75.88 115 GLY A O 1
ATOM 863 N N . ALA A 1 116 ? 30.951 1.173 -46.179 1.00 69.69 116 ALA A N 1
ATOM 864 C CA . ALA A 1 116 ? 31.339 0.198 -47.201 1.00 69.69 116 ALA A CA 1
ATOM 865 C C . ALA A 1 116 ? 30.931 0.598 -48.636 1.00 69.69 116 ALA A C 1
ATOM 867 O O . ALA A 1 116 ? 31.413 0.003 -49.594 1.00 69.69 116 ALA A O 1
ATOM 868 N N . MET A 1 117 ? 30.014 1.561 -48.780 1.00 67.94 117 MET A N 1
ATOM 869 C CA . MET A 1 117 ? 29.492 2.055 -50.065 1.00 67.94 117 MET A CA 1
ATOM 870 C C . MET A 1 117 ? 30.100 3.409 -50.481 1.00 67.94 117 MET A C 1
ATOM 872 O O . MET A 1 117 ? 29.737 3.926 -51.538 1.00 67.94 117 MET A O 1
ATOM 876 N N . ALA A 1 118 ? 30.960 3.996 -49.643 1.00 52.72 118 ALA A N 1
ATOM 877 C CA . ALA A 1 118 ? 31.747 5.199 -49.920 1.00 52.72 118 ALA A CA 1
ATOM 878 C C . ALA A 1 118 ? 33.172 4.808 -50.327 1.00 52.72 118 ALA A C 1
ATOM 880 O O . ALA A 1 118 ? 33.730 5.506 -51.201 1.00 52.72 118 ALA A O 1
#

Secondary structure (DSSP, 8-state):
-HHHHHTSTTEEEEEEPPHHHHHHHHHHHH-TT--GGGS-PPPPEEEEE-SSS---HHHHHHHHTTT-TT-----THHHHHHHHHHHHHHHHHHHHHHHHHHHHHHHHHHHHHHHHT-

pLDDT: mean 82.4, std 9.43, range [52.72, 98.69]